Protein AF-A0A1Y3BWF4-F1 (afdb_monomer)

Sequence (91 aa):
MESLRAFIAVKARRVGGSTHQVSIEIGSTQGKALAIRWLLAAFPEKRPGRNMAFKLSFRISGCCQRMAMPYAKREETHRMAEANRAFAHFR

Solvent-accessible surface area (backbone atoms only — not comparable to full-atom values): 5347 Å² total; per-residue (Å²): 114,75,94,55,49,42,56,58,44,73,42,82,44,77,56,99,93,44,77,43,61,29,37,42,78,43,55,75,69,56,10,48,52,50,34,52,48,38,55,56,66,69,52,66,91,81,62,84,92,68,63,67,69,62,60,47,53,56,45,56,54,32,49,75,70,61,76,25,69,50,47,53,52,52,51,50,45,48,54,53,29,62,73,22,49,84,41,42,83,74,108

Organism: Helianthus annuus (NCBI:txid4232)

Structure (mmCIF, N/CA/C/O backbone):
data_AF-A0A1Y3BWF4-F1
#
_entry.id   AF-A0A1Y3BWF4-F1
#
loop_
_atom_site.group_PDB
_atom_site.id
_atom_site.type_symbol
_atom_site.label_atom_id
_atom_site.label_alt_id
_atom_site.label_comp_id
_ato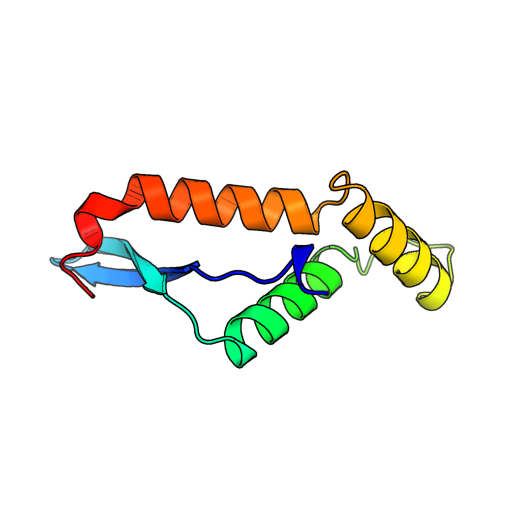m_site.label_asym_id
_atom_site.label_entity_id
_atom_site.label_seq_id
_atom_site.pdbx_PDB_ins_code
_atom_site.Cartn_x
_atom_site.Cartn_y
_atom_site.Cartn_z
_atom_site.occupancy
_atom_site.B_iso_or_equiv
_atom_site.auth_seq_id
_atom_site.auth_comp_id
_atom_site.auth_asym_id
_atom_site.auth_atom_id
_atom_site.pdbx_PDB_model_num
ATOM 1 N N . MET A 1 1 ? 11.577 9.302 -6.349 1.00 57.09 1 MET A N 1
ATOM 2 C CA . MET A 1 1 ? 10.712 8.293 -5.685 1.00 57.09 1 MET A CA 1
ATOM 3 C C . MET A 1 1 ? 9.639 8.907 -4.781 1.00 57.09 1 MET A C 1
ATOM 5 O O . MET A 1 1 ? 8.682 8.202 -4.486 1.00 57.09 1 MET A O 1
ATOM 9 N N . GLU A 1 2 ? 9.718 10.194 -4.400 1.00 59.94 2 GLU A N 1
ATOM 10 C CA . GLU A 1 2 ? 8.655 10.878 -3.632 1.00 59.94 2 GLU A CA 1
ATOM 11 C C . GLU A 1 2 ? 7.243 10.668 -4.194 1.00 59.94 2 GLU A C 1
ATOM 13 O O . GLU A 1 2 ? 6.314 10.390 -3.443 1.00 59.94 2 GLU A O 1
ATOM 18 N N . SER A 1 3 ? 7.084 10.752 -5.519 1.00 63.88 3 SER A N 1
ATOM 19 C CA . SER A 1 3 ? 5.772 10.705 -6.179 1.00 63.88 3 SER A CA 1
ATOM 20 C C . SER A 1 3 ? 5.045 9.354 -6.046 1.00 63.88 3 SER A C 1
ATOM 22 O O . SER A 1 3 ? 3.841 9.279 -6.265 1.00 63.88 3 SER A O 1
ATOM 24 N N . LEU A 1 4 ? 5.727 8.278 -5.642 1.00 66.69 4 LEU A N 1
ATOM 25 C CA . LEU A 1 4 ? 5.112 6.961 -5.403 1.00 66.69 4 LEU A CA 1
ATOM 26 C C . LEU A 1 4 ? 4.966 6.623 -3.919 1.00 66.69 4 LEU A C 1
ATOM 28 O O . LEU A 1 4 ? 4.422 5.573 -3.584 1.00 66.69 4 LEU A O 1
ATOM 32 N N . ARG A 1 5 ? 5.452 7.489 -3.026 1.00 73.75 5 ARG A N 1
ATOM 33 C CA . ARG A 1 5 ? 5.390 7.247 -1.590 1.00 73.75 5 ARG A CA 1
ATOM 34 C C . ARG A 1 5 ? 3.929 7.197 -1.144 1.00 73.75 5 ARG A C 1
ATOM 36 O O . ARG A 1 5 ? 3.185 8.163 -1.302 1.00 73.75 5 ARG A O 1
ATOM 43 N N . ALA A 1 6 ? 3.545 6.066 -0.566 1.00 75.75 6 ALA A N 1
ATOM 44 C CA . ALA A 1 6 ? 2.275 5.924 0.122 1.00 75.75 6 ALA A CA 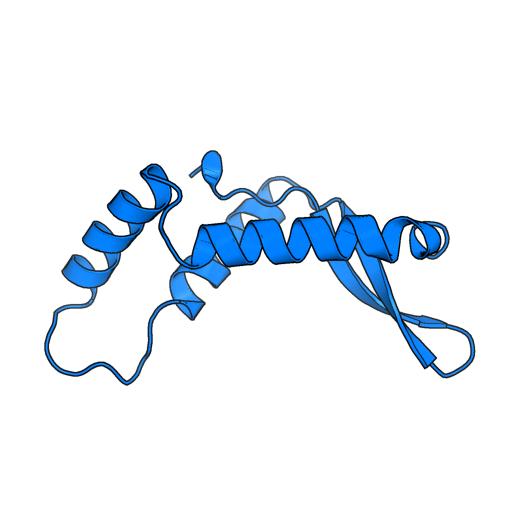1
ATOM 45 C C . ALA A 1 6 ? 2.405 6.474 1.549 1.00 75.75 6 ALA A C 1
ATOM 47 O O . ALA A 1 6 ? 3.392 6.200 2.235 1.00 75.75 6 ALA A O 1
ATOM 48 N N . PHE A 1 7 ? 1.419 7.259 1.973 1.00 81.19 7 PHE A N 1
ATOM 49 C CA . PHE A 1 7 ? 1.309 7.782 3.342 1.00 81.19 7 PHE A CA 1
ATOM 50 C C . PHE A 1 7 ? 0.251 7.036 4.155 1.00 81.19 7 PHE A C 1
ATOM 52 O O . PHE A 1 7 ? 0.292 7.045 5.380 1.00 81.19 7 PHE A O 1
ATOM 59 N N . ILE A 1 8 ? -0.660 6.347 3.468 1.00 82.69 8 ILE A N 1
ATOM 60 C CA . ILE A 1 8 ? -1.739 5.571 4.061 1.00 82.69 8 ILE A CA 1
ATOM 61 C C . ILE A 1 8 ? -1.704 4.181 3.433 1.00 82.69 8 ILE A C 1
ATOM 63 O O . ILE A 1 8 ? -1.509 4.040 2.223 1.00 82.69 8 ILE A O 1
ATOM 67 N N . ALA A 1 9 ? -1.859 3.160 4.265 1.00 82.94 9 ALA A N 1
ATOM 68 C CA . ALA A 1 9 ? -2.037 1.781 3.852 1.00 82.94 9 ALA A CA 1
ATOM 69 C C . ALA A 1 9 ? -3.300 1.216 4.495 1.00 82.94 9 ALA A C 1
ATOM 71 O O . ALA A 1 9 ? -3.807 1.732 5.488 1.00 82.94 9 ALA A O 1
ATOM 72 N N . VAL A 1 10 ? -3.796 0.128 3.925 1.00 83.94 10 VAL A N 1
ATOM 73 C CA . VAL A 1 10 ? -4.964 -0.575 4.439 1.00 83.94 10 VAL A CA 1
ATOM 74 C C . VAL A 1 10 ? -4.505 -1.897 5.041 1.00 83.94 10 VAL A C 1
ATOM 76 O O . VAL A 1 10 ? -3.799 -2.665 4.386 1.00 83.94 10 VAL A O 1
ATOM 79 N N . LYS A 1 11 ? -4.890 -2.163 6.291 1.00 84.44 11 LYS A N 1
ATOM 80 C CA . LYS A 1 11 ? -4.594 -3.412 6.997 1.00 84.44 11 LYS A CA 1
ATOM 81 C C . LYS A 1 11 ? -5.897 -4.128 7.330 1.00 84.44 11 LYS A C 1
ATOM 83 O O . LYS A 1 11 ? -6.846 -3.513 7.804 1.00 84.44 11 LYS A O 1
ATOM 88 N N . ALA A 1 12 ? -5.939 -5.434 7.096 1.00 85.38 12 ALA A N 1
ATOM 89 C CA . ALA A 1 12 ? -7.067 -6.256 7.511 1.00 85.38 12 ALA A CA 1
ATOM 90 C C . ALA A 1 12 ? -7.081 -6.394 9.043 1.00 85.38 12 ALA A C 1
ATOM 92 O O . ALA A 1 12 ? -6.072 -6.776 9.643 1.00 85.38 12 ALA A O 1
ATOM 93 N N . ARG A 1 13 ? -8.218 -6.096 9.673 1.00 85.19 13 ARG A N 1
ATOM 94 C CA . ARG A 1 13 ? -8.463 -6.268 11.108 1.00 85.19 13 ARG A CA 1
ATOM 95 C C . ARG A 1 13 ? -9.796 -6.976 11.310 1.00 85.19 13 ARG A C 1
ATOM 97 O O . ARG A 1 13 ? -10.772 -6.684 10.628 1.00 85.19 13 ARG A O 1
ATOM 104 N N . ARG A 1 14 ? -9.837 -7.917 12.251 1.00 85.25 14 ARG A N 1
ATOM 105 C CA . ARG A 1 14 ? -11.058 -8.653 12.587 1.00 85.25 14 ARG A CA 1
ATOM 106 C C . ARG A 1 14 ? -11.807 -7.930 13.704 1.00 85.25 14 ARG A C 1
ATOM 108 O O . ARG A 1 14 ? -11.219 -7.676 14.751 1.00 85.25 14 ARG A O 1
ATOM 115 N N . VAL A 1 15 ? -13.079 -7.607 13.483 1.00 80.44 15 VAL A N 1
ATOM 116 C CA . VAL A 1 15 ? -13.964 -6.954 14.461 1.00 80.44 15 VAL A CA 1
ATOM 117 C C . VAL A 1 15 ? -15.315 -7.667 14.428 1.00 80.44 15 VAL A C 1
ATOM 119 O O . VAL A 1 15 ? -15.871 -7.891 13.357 1.00 80.44 15 VAL A O 1
ATOM 122 N N . GLY A 1 16 ? -15.821 -8.089 15.592 1.00 76.69 16 GLY A N 1
ATOM 123 C CA . GLY A 1 16 ? -17.161 -8.687 15.702 1.00 76.69 16 GLY A CA 1
ATOM 124 C C . GLY A 1 16 ? -17.399 -9.918 14.813 1.00 76.69 16 GLY A C 1
ATOM 125 O O . GLY A 1 16 ? -18.502 -10.113 14.322 1.00 76.69 16 GLY A O 1
ATOM 126 N N . GLY A 1 17 ? -16.364 -10.723 14.544 1.00 86.62 17 GLY A N 1
ATOM 127 C CA . GLY A 1 17 ? -16.468 -11.942 13.730 1.00 86.62 17 GLY A CA 1
ATOM 128 C C . GLY A 1 17 ? -16.166 -11.768 12.236 1.00 86.62 17 GLY A C 1
ATOM 129 O O . GLY A 1 17 ? -15.790 -12.758 11.605 1.00 86.62 17 GLY A O 1
ATOM 130 N N . SER A 1 18 ? -16.193 -10.542 11.703 1.00 83.50 18 SER A N 1
ATOM 131 C CA . SER A 1 18 ? -15.899 -10.229 10.294 1.00 83.50 18 SER A CA 1
ATOM 132 C C . SER A 1 18 ? -14.570 -9.472 10.121 1.00 83.50 18 SER A C 1
ATOM 134 O O . SER A 1 18 ? -14.036 -8.892 11.069 1.00 83.50 18 SER A O 1
ATOM 136 N N . THR A 1 19 ? -13.971 -9.545 8.926 1.00 87.12 19 THR A N 1
ATOM 137 C CA . THR A 1 19 ? -12.670 -8.922 8.623 1.00 87.12 19 THR A CA 1
ATOM 138 C C . THR A 1 19 ? -12.884 -7.627 7.851 1.00 87.12 19 THR A C 1
ATOM 140 O O . THR A 1 19 ? -13.282 -7.659 6.689 1.00 87.12 19 THR A O 1
ATOM 143 N N . HIS A 1 20 ? -12.575 -6.496 8.480 1.00 84.12 20 HIS A N 1
ATOM 144 C CA . HIS A 1 20 ? -12.654 -5.173 7.874 1.00 84.12 20 HIS A CA 1
ATOM 145 C C . HIS A 1 20 ? -11.276 -4.654 7.482 1.00 84.12 20 HIS A C 1
ATOM 147 O O . HIS A 1 20 ? -10.245 -5.010 8.056 1.00 84.12 20 HIS A O 1
ATOM 153 N N . GLN A 1 21 ? -11.264 -3.783 6.486 1.00 83.62 21 GLN A N 1
ATOM 154 C CA . GLN A 1 21 ? -10.080 -3.071 6.053 1.00 83.62 21 GLN A CA 1
ATOM 155 C C . GLN A 1 21 ? -9.974 -1.754 6.822 1.00 83.62 21 GLN A C 1
ATOM 157 O O . GLN A 1 21 ? -10.804 -0.869 6.659 1.00 83.62 21 GLN A O 1
ATOM 162 N N . VAL A 1 22 ? -8.959 -1.629 7.674 1.00 84.62 22 VAL A N 1
ATOM 163 C CA . VAL A 1 22 ? -8.722 -0.434 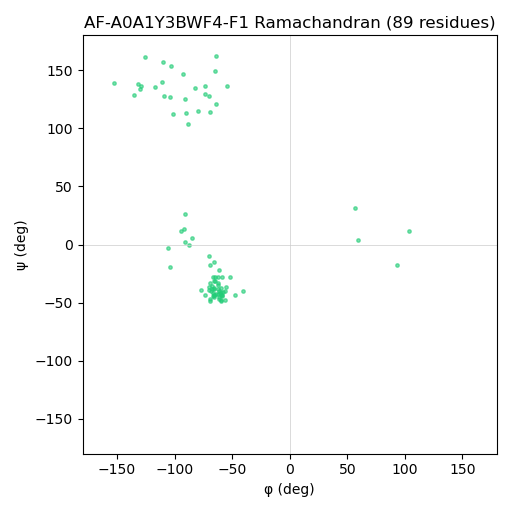8.490 1.00 84.62 22 VAL A CA 1
ATOM 164 C C . VAL A 1 22 ? -7.566 0.357 7.889 1.00 84.62 22 VAL A C 1
ATOM 166 O O . VAL A 1 22 ? -6.486 -0.187 7.637 1.00 84.62 22 VAL A O 1
ATOM 169 N N . SER A 1 23 ? -7.794 1.644 7.638 1.00 86.19 23 SER A N 1
ATOM 170 C CA . SER A 1 23 ? -6.776 2.575 7.153 1.00 86.19 23 SER A CA 1
ATOM 171 C C . SER A 1 23 ? -5.788 2.929 8.266 1.00 86.19 23 SER A C 1
ATOM 173 O O . SER A 1 23 ? -6.193 3.338 9.353 1.00 86.19 23 SER A O 1
ATOM 175 N N . ILE A 1 24 ? -4.493 2.812 7.987 1.00 84.69 24 ILE A N 1
ATOM 176 C CA . ILE A 1 24 ? -3.404 3.117 8.916 1.00 84.69 24 ILE A CA 1
ATOM 177 C C . ILE A 1 24 ? -2.402 4.026 8.204 1.00 84.69 24 ILE A C 1
ATOM 179 O O . ILE A 1 24 ? -2.002 3.756 7.070 1.00 84.69 24 ILE A O 1
ATOM 183 N N . GLU A 1 25 ? -1.964 5.092 8.869 1.00 84.12 25 GLU A N 1
ATOM 184 C CA . GLU A 1 25 ? -0.870 5.919 8.357 1.00 84.12 25 GLU A CA 1
ATOM 185 C C . GLU A 1 25 ? 0.455 5.182 8.518 1.00 84.12 25 GLU A C 1
ATOM 187 O O . GLU A 1 25 ? 0.744 4.589 9.561 1.00 84.12 25 GLU A O 1
ATOM 192 N N . ILE A 1 26 ? 1.265 5.238 7.472 1.00 85.19 26 ILE A N 1
ATOM 193 C CA . ILE A 1 26 ? 2.541 4.539 7.383 1.00 85.19 26 ILE A CA 1
ATOM 194 C C . ILE A 1 26 ? 3.698 5.531 7.415 1.00 85.19 26 ILE A C 1
ATOM 196 O O . ILE A 1 26 ? 3.675 6.589 6.782 1.00 85.19 26 ILE A O 1
ATOM 200 N N . GLY A 1 27 ? 4.751 5.150 8.139 1.00 85.69 27 GLY A N 1
ATOM 201 C CA . GLY A 1 27 ? 5.984 5.926 8.217 1.00 85.69 27 GLY A CA 1
ATOM 202 C C . GLY A 1 27 ? 6.703 6.026 6.866 1.00 85.69 27 GLY A C 1
ATOM 203 O O . GLY A 1 27 ? 6.493 5.223 5.953 1.00 85.69 27 GLY A O 1
ATOM 204 N N . SER A 1 28 ? 7.615 6.994 6.744 1.00 83.81 28 SER A N 1
ATOM 205 C CA . SER A 1 28 ? 8.348 7.280 5.499 1.00 83.81 28 SER A CA 1
ATOM 206 C C . SER A 1 28 ? 9.103 6.065 4.939 1.00 83.81 28 SER A C 1
ATOM 208 O O . SER A 1 28 ? 9.081 5.831 3.729 1.00 83.81 28 SER A O 1
ATOM 210 N N . THR A 1 29 ? 9.721 5.261 5.805 1.00 86.06 29 THR A N 1
ATOM 211 C CA . THR A 1 29 ? 10.448 4.037 5.438 1.00 86.06 29 THR A CA 1
ATOM 212 C C . THR A 1 29 ? 9.511 2.963 4.887 1.00 86.06 29 THR A C 1
ATOM 214 O O . THR A 1 29 ? 9.791 2.366 3.847 1.00 86.06 29 THR A O 1
ATOM 217 N N . GLN A 1 30 ? 8.361 2.758 5.534 1.00 85.62 30 GLN A N 1
ATOM 218 C CA . GLN A 1 30 ? 7.361 1.779 5.103 1.00 85.62 30 GLN A CA 1
ATOM 219 C C . GLN A 1 30 ? 6.701 2.196 3.784 1.00 85.62 30 GLN A C 1
ATOM 221 O O . GLN A 1 30 ? 6.543 1.362 2.894 1.00 85.62 30 GLN A O 1
ATOM 226 N N . GLY A 1 31 ? 6.409 3.488 3.605 1.00 83.69 31 GLY A N 1
ATOM 227 C CA . GLY A 1 31 ? 5.886 4.026 2.347 1.00 83.69 31 GLY A CA 1
ATOM 228 C C . GLY A 1 31 ? 6.843 3.858 1.167 1.00 83.69 31 GLY A C 1
ATOM 229 O O . GLY A 1 31 ? 6.403 3.522 0.067 1.00 83.69 31 GLY A O 1
ATOM 230 N N . LYS A 1 32 ? 8.157 4.017 1.387 1.00 84.19 32 LYS A N 1
ATOM 231 C CA . LYS A 1 32 ? 9.185 3.722 0.370 1.00 84.19 32 LYS A CA 1
ATOM 232 C C . LYS A 1 32 ? 9.239 2.228 0.042 1.00 84.19 32 LYS A C 1
ATOM 234 O O . LYS A 1 32 ? 9.258 1.865 -1.131 1.00 84.19 32 LYS A O 1
ATOM 239 N N . ALA A 1 33 ? 9.218 1.363 1.057 1.00 85.62 33 ALA A N 1
ATOM 240 C CA . ALA A 1 33 ? 9.221 -0.084 0.854 1.00 85.62 33 ALA A CA 1
ATOM 241 C C . ALA A 1 33 ? 7.978 -0.560 0.081 1.00 85.62 33 ALA A C 1
ATOM 243 O O . ALA A 1 33 ? 8.088 -1.406 -0.804 1.00 85.62 33 ALA A O 1
ATOM 244 N N . LEU A 1 34 ? 6.806 0.010 0.369 1.00 84.56 34 LEU A N 1
ATOM 245 C CA . LEU A 1 34 ? 5.560 -0.302 -0.330 1.00 84.56 34 LEU A CA 1
ATOM 246 C C . LEU A 1 34 ? 5.601 0.150 -1.797 1.00 84.56 34 LEU A C 1
ATOM 248 O O . LEU A 1 34 ? 5.228 -0.617 -2.682 1.00 84.56 34 LEU A O 1
ATOM 252 N N . ALA A 1 35 ? 6.145 1.341 -2.065 1.00 82.75 35 ALA A N 1
ATOM 253 C CA . ALA A 1 35 ? 6.344 1.840 -3.424 1.00 82.75 35 ALA A CA 1
ATOM 254 C C . ALA A 1 35 ? 7.253 0.916 -4.256 1.00 82.75 35 ALA A C 1
ATOM 256 O O . ALA A 1 35 ? 6.934 0.598 -5.402 1.00 82.75 35 ALA A O 1
ATOM 257 N N . ILE A 1 36 ? 8.354 0.433 -3.666 1.00 83.56 36 ILE A N 1
ATOM 258 C CA . ILE A 1 36 ? 9.258 -0.532 -4.312 1.00 83.56 36 ILE A CA 1
ATOM 259 C C . ILE A 1 36 ? 8.532 -1.860 -4.566 1.00 83.56 36 ILE A C 1
ATOM 261 O O . ILE A 1 36 ? 8.636 -2.414 -5.658 1.00 83.56 36 ILE A O 1
ATOM 265 N N . ARG A 1 37 ? 7.745 -2.353 -3.602 1.00 84.12 37 ARG A N 1
ATOM 266 C CA . ARG A 1 37 ? 6.948 -3.580 -3.775 1.00 84.12 37 ARG A CA 1
ATOM 267 C C . ARG A 1 37 ? 5.933 -3.454 -4.906 1.00 84.12 37 ARG A C 1
ATOM 269 O O . ARG A 1 37 ? 5.805 -4.388 -5.686 1.00 84.12 37 ARG A O 1
ATOM 276 N N . TRP A 1 38 ? 5.241 -2.324 -5.040 1.00 83.19 38 TRP A N 1
ATOM 277 C CA . TRP A 1 38 ? 4.319 -2.098 -6.160 1.00 83.19 38 TRP A CA 1
ATOM 278 C C . TRP A 1 38 ? 5.036 -2.019 -7.499 1.00 83.19 38 TRP A C 1
ATOM 280 O O . TRP A 1 38 ? 4.537 -2.545 -8.494 1.00 83.19 38 TRP A O 1
ATOM 290 N N . LEU A 1 39 ? 6.217 -1.399 -7.520 1.00 78.12 39 LEU A N 1
ATOM 291 C CA . LEU A 1 39 ? 7.047 -1.358 -8.713 1.00 78.12 39 LEU A CA 1
ATOM 292 C C . LEU A 1 39 ? 7.411 -2.778 -9.155 1.00 78.12 39 LEU A C 1
ATOM 294 O O . LEU A 1 39 ? 7.212 -3.093 -10.324 1.00 78.12 39 LEU A O 1
ATOM 298 N N . LEU A 1 40 ? 7.858 -3.624 -8.218 1.00 77.44 40 LEU A N 1
ATOM 299 C CA . LEU A 1 40 ? 8.213 -5.030 -8.441 1.00 77.44 40 LEU A CA 1
ATOM 300 C C . LEU A 1 40 ? 7.004 -5.903 -8.820 1.00 77.44 40 LEU A C 1
ATOM 302 O O . LEU A 1 40 ? 7.081 -6.669 -9.773 1.00 77.44 40 LEU A O 1
ATOM 306 N N . ALA A 1 41 ? 5.863 -5.751 -8.146 1.00 76.19 41 ALA A N 1
ATOM 307 C CA . ALA A 1 41 ? 4.647 -6.519 -8.428 1.00 76.19 41 ALA A CA 1
ATOM 308 C C . ALA A 1 41 ? 4.037 -6.191 -9.801 1.00 76.19 41 ALA A C 1
ATOM 310 O O . ALA A 1 41 ? 3.402 -7.033 -10.428 1.00 76.19 41 ALA A O 1
ATOM 311 N N . ALA A 1 42 ? 4.246 -4.971 -10.301 1.00 68.88 42 ALA A N 1
ATOM 312 C 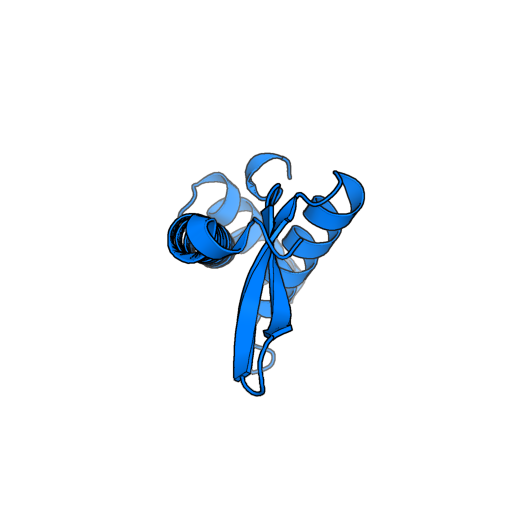CA . ALA A 1 42 ? 3.822 -4.595 -11.642 1.00 68.88 42 ALA A CA 1
ATOM 313 C C . ALA A 1 42 ? 4.645 -5.289 -12.746 1.00 68.88 42 ALA A C 1
ATOM 315 O O . ALA A 1 42 ? 4.302 -5.162 -13.927 1.00 68.88 42 ALA A O 1
ATOM 316 N N . PHE A 1 43 ? 5.751 -5.975 -12.425 1.00 68.56 43 PHE A N 1
ATOM 317 C CA . PHE A 1 43 ? 6.475 -6.797 -13.393 1.00 68.56 43 PHE A CA 1
ATOM 318 C C . PHE A 1 43 ? 5.772 -8.145 -13.558 1.00 68.56 43 PHE A C 1
ATOM 320 O O . PHE A 1 43 ? 5.760 -8.948 -12.632 1.00 68.56 43 PHE A O 1
ATOM 327 N N . PRO A 1 44 ? 5.221 -8.448 -14.743 1.00 60.03 44 PRO A N 1
ATOM 328 C CA . PRO A 1 44 ? 4.830 -9.811 -15.038 1.00 60.03 44 PRO A CA 1
ATOM 329 C C . PRO A 1 44 ? 6.100 -10.651 -15.189 1.00 60.03 44 PRO A C 1
ATOM 331 O O . PRO A 1 44 ? 6.852 -10.477 -16.152 1.00 60.03 44 PRO A O 1
ATOM 334 N N . GLU A 1 45 ? 6.297 -11.589 -14.267 1.00 59.81 45 GLU A N 1
ATOM 335 C CA . GLU A 1 45 ? 7.335 -12.630 -14.333 1.00 59.81 45 GLU A CA 1
ATOM 336 C C . GLU A 1 45 ? 7.291 -13.380 -15.679 1.00 59.81 45 GLU A C 1
ATOM 338 O O . GLU A 1 45 ? 8.305 -13.800 -16.223 1.00 59.81 45 GLU A O 1
ATOM 343 N N . LYS A 1 46 ? 6.097 -13.435 -16.285 1.00 55.38 46 LYS A N 1
ATOM 344 C CA . LYS A 1 46 ? 5.775 -14.193 -17.496 1.00 55.38 46 LYS A CA 1
ATOM 345 C C . LYS A 1 46 ? 5.874 -13.426 -18.821 1.00 55.38 46 LYS A C 1
ATOM 347 O O . LYS A 1 46 ? 5.370 -13.931 -19.816 1.00 55.38 46 LYS A O 1
ATOM 352 N N . ARG A 1 47 ? 6.452 -12.214 -18.898 1.00 58.19 47 ARG A N 1
ATOM 353 C CA . ARG A 1 47 ? 6.626 -11.541 -20.212 1.00 58.19 47 ARG A CA 1
ATOM 354 C C . ARG A 1 47 ? 7.953 -11.926 -20.884 1.00 58.19 47 ARG A C 1
ATOM 356 O O . ARG A 1 47 ? 8.982 -11.3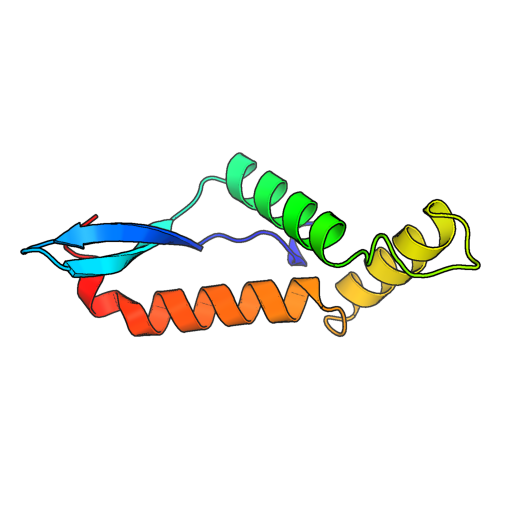49 -20.494 1.00 58.19 47 ARG A O 1
ATOM 363 N N . PRO A 1 48 ? 7.947 -12.802 -21.911 1.00 56.41 48 PRO A N 1
ATOM 364 C CA . PRO A 1 48 ? 9.153 -13.128 -22.666 1.00 56.41 48 PRO A CA 1
ATOM 365 C C . PRO A 1 48 ? 9.674 -11.898 -23.431 1.00 56.41 48 PRO A C 1
ATOM 367 O O . PRO A 1 48 ? 8.902 -11.021 -23.820 1.00 56.41 48 PRO A O 1
ATOM 370 N N . GLY A 1 49 ? 10.995 -11.813 -23.629 1.00 62.03 49 GLY A N 1
ATOM 371 C CA . GLY A 1 49 ? 11.571 -11.003 -24.714 1.00 62.03 49 GLY A CA 1
ATOM 372 C C . GLY A 1 49 ? 12.202 -9.639 -24.392 1.00 62.03 49 GLY A C 1
ATOM 373 O O . GLY A 1 49 ? 12.490 -8.905 -25.328 1.00 62.03 49 GLY A O 1
ATOM 374 N N . ARG A 1 50 ? 12.459 -9.250 -23.130 1.00 65.12 50 ARG A N 1
ATOM 375 C CA . ARG A 1 50 ? 13.263 -8.032 -22.838 1.00 65.12 50 ARG A CA 1
ATOM 376 C C . ARG A 1 50 ? 13.993 -8.101 -21.498 1.00 65.12 50 ARG A C 1
ATOM 378 O O . ARG A 1 50 ? 13.393 -8.524 -20.506 1.00 65.12 50 ARG A O 1
ATOM 385 N N . ASN A 1 51 ? 15.247 -7.632 -21.488 1.00 76.12 51 ASN A N 1
ATOM 386 C CA . ASN A 1 51 ? 16.106 -7.526 -20.304 1.00 76.12 51 ASN A CA 1
ATOM 387 C C . ASN A 1 51 ? 15.400 -6.714 -19.196 1.00 76.12 51 ASN A C 1
ATOM 389 O O . ASN A 1 51 ? 14.773 -5.684 -19.468 1.00 76.12 51 ASN A O 1
ATOM 393 N N . MET A 1 52 ? 15.480 -7.193 -17.952 1.00 73.06 52 MET A N 1
ATOM 394 C CA . MET A 1 52 ? 14.816 -6.613 -16.780 1.00 73.06 52 MET A CA 1
ATOM 395 C C . MET A 1 52 ? 15.172 -5.131 -16.589 1.00 73.06 52 MET A C 1
ATOM 397 O O . MET A 1 52 ? 14.295 -4.322 -16.283 1.00 73.06 52 MET A O 1
ATOM 401 N N . ALA A 1 53 ? 16.424 -4.756 -16.876 1.00 77.38 53 ALA A N 1
ATOM 402 C CA . ALA A 1 53 ? 16.901 -3.376 -16.784 1.00 77.38 53 ALA A CA 1
ATOM 403 C C . ALA A 1 53 ? 16.110 -2.404 -17.684 1.00 77.38 53 ALA A C 1
ATOM 405 O O . ALA A 1 53 ? 15.696 -1.337 -17.234 1.00 77.38 53 ALA A O 1
ATOM 406 N N . PHE A 1 54 ? 15.812 -2.799 -18.927 1.00 77.50 54 PHE A N 1
ATOM 407 C CA . PHE A 1 54 ? 15.033 -1.981 -19.867 1.00 77.50 54 PHE A CA 1
ATOM 408 C C . PHE A 1 54 ? 13.561 -1.857 -19.464 1.00 77.50 54 PHE A C 1
ATOM 410 O O . PHE A 1 54 ? 12.939 -0.810 -19.638 1.00 77.50 54 PHE A O 1
ATOM 417 N N . LYS A 1 55 ? 12.981 -2.925 -18.907 1.00 74.75 55 LYS A N 1
ATOM 418 C CA . LYS A 1 55 ? 11.604 -2.891 -18.394 1.00 74.75 55 LYS A CA 1
ATOM 419 C C . LYS A 1 55 ? 11.496 -1.949 -17.190 1.00 74.75 55 LYS A C 1
ATOM 421 O O . LYS A 1 55 ? 10.494 -1.245 -17.057 1.00 74.75 55 LYS A O 1
ATOM 426 N N . LEU A 1 56 ? 12.523 -1.926 -16.337 1.00 76.00 56 LEU A N 1
ATOM 427 C CA . LEU A 1 56 ? 12.595 -1.054 -15.169 1.00 76.00 56 LEU A CA 1
ATOM 428 C C . LEU A 1 56 ? 12.758 0.417 -15.561 1.00 76.00 56 LEU A C 1
ATOM 430 O O . LEU A 1 56 ? 11.998 1.246 -15.066 1.00 76.00 56 LEU A O 1
ATOM 434 N N . SER A 1 57 ? 13.672 0.743 -16.479 1.00 77.81 57 SER A N 1
ATOM 435 C CA . SER A 1 57 ? 13.895 2.130 -16.913 1.00 77.81 57 SER A CA 1
ATOM 436 C C . SER A 1 57 ? 12.645 2.745 -17.548 1.00 77.81 57 SER A C 1
ATOM 438 O O . SER A 1 57 ? 12.227 3.838 -17.160 1.00 77.81 57 SER A O 1
ATOM 440 N N . PHE A 1 58 ? 11.975 2.003 -18.437 1.00 75.38 58 PHE A N 1
ATOM 441 C CA . PHE A 1 58 ? 10.724 2.443 -19.058 1.00 75.38 58 PHE A CA 1
ATOM 442 C C . PHE A 1 58 ? 9.634 2.713 -18.013 1.00 75.38 58 PHE A C 1
ATOM 444 O O . PHE A 1 58 ? 8.865 3.666 -18.121 1.00 75.38 58 PHE A O 1
ATOM 451 N N . ARG A 1 59 ? 9.581 1.899 -16.956 1.00 71.94 59 ARG A N 1
ATOM 452 C CA . ARG A 1 59 ? 8.573 2.036 -15.905 1.00 71.94 59 ARG A CA 1
ATOM 453 C C . ARG A 1 59 ? 8.855 3.165 -14.936 1.00 71.94 59 ARG A C 1
ATOM 455 O O . ARG A 1 59 ? 7.917 3.847 -14.546 1.00 71.94 59 ARG A O 1
ATOM 462 N N . ILE A 1 60 ? 10.114 3.370 -14.561 1.00 75.69 60 ILE A N 1
ATOM 463 C CA . ILE A 1 60 ? 10.511 4.525 -13.752 1.00 75.69 60 ILE A CA 1
ATOM 464 C C . ILE A 1 60 ? 10.129 5.808 -14.498 1.00 75.69 60 ILE A C 1
ATOM 466 O O . ILE A 1 60 ? 9.490 6.678 -13.909 1.00 75.69 60 ILE A O 1
ATOM 470 N N . SER A 1 61 ? 10.407 5.869 -15.805 1.00 75.00 61 SER A N 1
ATOM 471 C CA . SER A 1 61 ? 10.003 6.991 -16.660 1.00 75.00 61 SER A CA 1
ATOM 472 C C . SER A 1 61 ? 8.474 7.163 -16.718 1.00 75.00 61 SER A C 1
ATOM 474 O O . SER A 1 61 ? 7.957 8.248 -16.453 1.00 75.00 61 SER A O 1
ATOM 476 N N . GLY A 1 62 ? 7.718 6.077 -16.928 1.00 68.19 62 GLY A N 1
ATOM 477 C CA . GLY A 1 62 ? 6.248 6.112 -16.916 1.00 68.19 62 GLY A CA 1
ATOM 478 C C . GLY A 1 62 ? 5.629 6.463 -15.552 1.00 68.19 62 GLY A C 1
ATOM 479 O O . GLY A 1 62 ? 4.574 7.091 -15.488 1.00 68.19 62 GLY A O 1
ATOM 480 N N . CYS A 1 63 ? 6.280 6.101 -14.442 1.00 65.12 63 CYS A N 1
ATOM 481 C CA . CYS A 1 63 ? 5.868 6.499 -13.094 1.00 65.12 63 CYS A CA 1
ATOM 482 C C . CYS A 1 63 ? 6.043 8.000 -12.859 1.00 65.12 63 CYS A C 1
ATOM 484 O O . CYS A 1 63 ? 5.206 8.597 -12.183 1.00 65.12 63 CYS A O 1
ATOM 486 N N . CYS A 1 64 ? 7.085 8.617 -13.424 1.00 65.88 64 CYS A N 1
ATOM 487 C CA . CYS A 1 64 ? 7.244 10.072 -13.388 1.00 65.88 64 CYS A CA 1
ATOM 488 C C . CYS A 1 64 ? 6.097 10.784 -14.119 1.00 65.88 64 CYS A C 1
ATOM 490 O O . CYS A 1 64 ? 5.651 11.834 -13.666 1.00 65.88 64 CYS A O 1
ATOM 492 N N . GLN A 1 65 ? 5.557 10.174 -15.178 1.00 69.69 65 GLN A N 1
ATOM 493 C CA . GLN A 1 65 ? 4.423 10.703 -15.945 1.00 69.69 65 GLN A CA 1
ATOM 494 C C . GLN A 1 65 ? 3.043 10.346 -15.358 1.00 69.69 65 GLN A C 1
ATOM 496 O O . GLN A 1 65 ? 2.029 10.639 -15.976 1.00 69.69 65 GLN A O 1
ATOM 501 N N . ARG A 1 66 ? 2.968 9.707 -14.177 1.00 63.72 66 ARG A N 1
ATOM 502 C CA . ARG A 1 66 ? 1.718 9.226 -13.533 1.00 63.72 66 ARG A CA 1
ATOM 503 C C . ARG A 1 66 ? 0.893 8.211 -14.349 1.00 63.72 66 ARG A C 1
ATOM 505 O O . ARG A 1 66 ? -0.152 7.777 -13.883 1.00 63.72 66 ARG A O 1
ATOM 512 N N . MET A 1 67 ? 1.368 7.767 -15.512 1.00 59.41 67 MET A N 1
ATOM 513 C CA . MET A 1 67 ? 0.654 6.835 -16.404 1.00 59.41 67 MET A CA 1
ATOM 514 C C . MET A 1 67 ? 0.915 5.353 -16.083 1.00 59.41 67 MET A C 1
ATOM 516 O O . MET A 1 67 ? 0.408 4.459 -16.756 1.00 59.41 67 MET A O 1
ATOM 520 N N . ALA A 1 68 ? 1.742 5.058 -15.079 1.00 66.44 68 ALA A N 1
ATOM 521 C CA . ALA A 1 68 ? 2.159 3.693 -14.779 1.00 66.44 68 ALA A CA 1
ATOM 522 C C . ALA A 1 68 ? 1.271 3.001 -13.729 1.00 66.44 68 ALA A C 1
ATOM 524 O O . ALA A 1 68 ? 0.850 3.607 -12.746 1.00 66.44 68 ALA A O 1
ATOM 525 N N . MET A 1 69 ? 1.111 1.679 -13.880 1.00 69.94 69 MET A N 1
ATOM 526 C CA . MET A 1 69 ? 0.418 0.769 -12.946 1.00 69.94 69 MET A CA 1
ATOM 527 C C . MET A 1 69 ? 0.666 1.022 -11.439 1.00 69.94 69 MET A C 1
ATOM 529 O O . MET A 1 69 ? -0.293 0.944 -10.672 1.00 69.94 69 MET A O 1
ATOM 533 N N . PRO A 1 70 ? 1.889 1.351 -10.964 1.00 70.81 70 PRO A N 1
ATOM 534 C CA . PRO A 1 70 ? 2.125 1.623 -9.543 1.00 70.81 70 PRO A CA 1
ATOM 535 C C . PRO A 1 70 ? 1.389 2.869 -9.030 1.00 70.81 70 PRO A C 1
ATOM 537 O O . PRO A 1 70 ? 1.047 2.937 -7.853 1.00 70.81 70 PRO A O 1
ATOM 540 N N . TYR A 1 71 ? 1.131 3.845 -9.907 1.00 74.81 71 TYR A N 1
ATOM 541 C CA . TYR A 1 71 ? 0.395 5.063 -9.572 1.00 74.81 71 TYR A CA 1
ATOM 542 C C . TYR A 1 71 ? -1.100 4.776 -9.408 1.00 74.81 71 TYR A C 1
ATOM 544 O O . TYR A 1 71 ? -1.698 5.183 -8.416 1.00 74.81 71 TYR A O 1
ATOM 552 N N . ALA A 1 72 ? -1.669 3.974 -10.314 1.00 81.12 72 ALA A N 1
ATOM 553 C CA . ALA A 1 72 ? -3.041 3.488 -10.192 1.00 81.12 72 ALA A CA 1
ATOM 554 C C . ALA A 1 72 ? -3.234 2.669 -8.904 1.00 81.12 72 ALA A C 1
ATOM 556 O O . ALA A 1 72 ? -4.212 2.867 -8.191 1.00 81.12 72 ALA A O 1
ATOM 557 N N . LYS A 1 73 ? -2.259 1.816 -8.546 1.00 81.38 73 LYS A N 1
ATOM 558 C CA . LYS A 1 73 ? -2.281 1.043 -7.291 1.00 81.38 73 LYS A CA 1
ATOM 559 C C . LYS A 1 73 ? -2.271 1.945 -6.056 1.00 81.38 73 LYS A C 1
ATOM 561 O O . LYS A 1 73 ? -3.024 1.713 -5.116 1.00 81.38 73 LYS A O 1
ATOM 566 N N . ARG A 1 74 ? -1.447 2.997 -6.068 1.00 82.62 74 ARG A N 1
ATOM 567 C CA 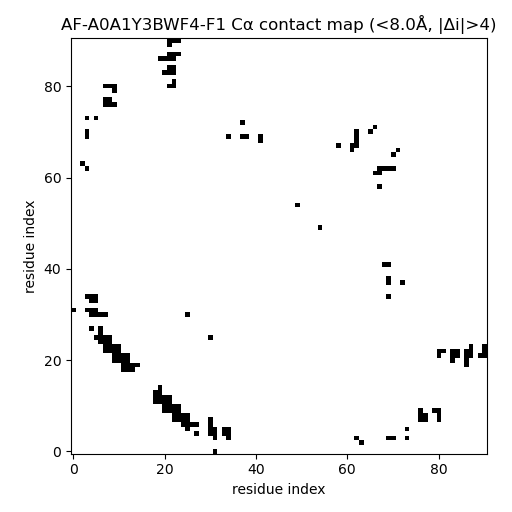. ARG A 1 74 ? -1.420 4.004 -5.000 1.00 82.62 74 ARG A CA 1
ATOM 568 C C . ARG A 1 74 ? -2.781 4.684 -4.855 1.00 82.62 74 ARG A C 1
ATOM 570 O O . ARG A 1 74 ? -3.286 4.809 -3.742 1.00 82.62 74 ARG A O 1
ATOM 577 N N . GLU A 1 75 ? -3.363 5.132 -5.958 1.00 83.56 75 GLU A N 1
ATOM 578 C CA . GLU A 1 75 ? -4.639 5.846 -5.944 1.00 83.56 75 GLU A CA 1
ATOM 579 C C . GLU A 1 75 ? -5.805 4.942 -5.522 1.00 83.56 75 GLU A C 1
ATOM 581 O O . GLU A 1 75 ? -6.653 5.361 -4.739 1.00 83.56 75 GLU A O 1
ATOM 586 N N . GLU A 1 76 ? -5.800 3.677 -5.949 1.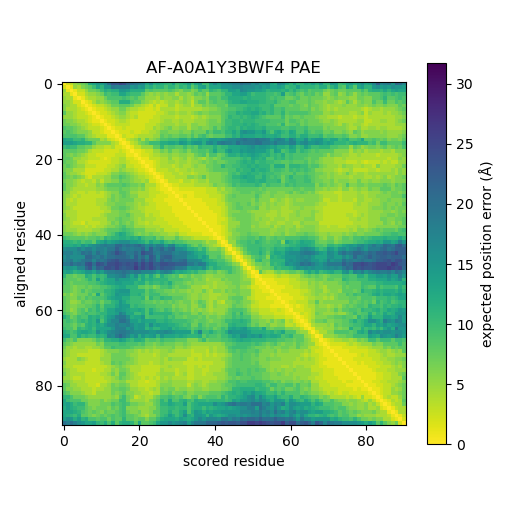00 85.12 76 GLU A N 1
ATOM 587 C CA . GLU A 1 76 ? -6.713 2.634 -5.471 1.00 85.12 76 GLU A CA 1
ATOM 588 C C . GLU A 1 76 ? -6.612 2.483 -3.945 1.00 85.12 7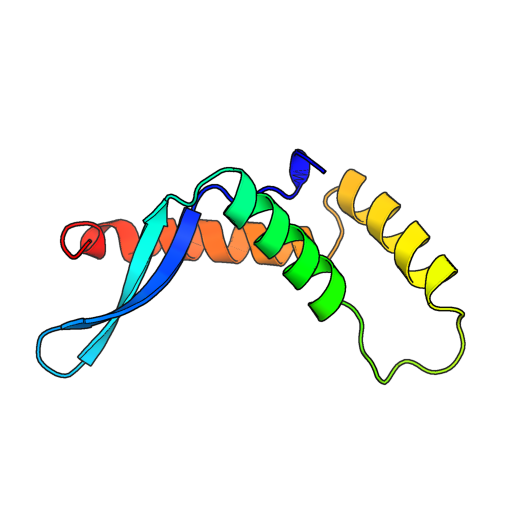6 GLU A C 1
ATOM 590 O O . GLU A 1 76 ? -7.625 2.531 -3.250 1.00 85.12 76 GLU A O 1
ATOM 595 N N . THR A 1 77 ? -5.394 2.389 -3.393 1.00 84.19 77 THR A N 1
ATOM 596 C CA . THR A 1 77 ? -5.215 2.302 -1.933 1.00 84.19 77 THR A CA 1
ATOM 597 C C . THR A 1 77 ? -5.648 3.563 -1.192 1.00 84.19 77 THR A C 1
ATOM 599 O O . THR A 1 77 ? -6.135 3.457 -0.070 1.00 84.19 77 THR A O 1
ATOM 602 N N . HIS A 1 78 ? -5.516 4.739 -1.809 1.00 84.44 78 HIS A N 1
ATOM 603 C CA . HIS A 1 78 ? -5.981 5.995 -1.226 1.00 84.44 78 HIS A CA 1
ATOM 604 C C . HIS A 1 78 ? -7.508 6.050 -1.180 1.00 84.44 78 HIS A C 1
ATOM 606 O O . HIS A 1 78 ? -8.076 6.269 -0.116 1.00 84.44 78 HIS A O 1
ATOM 612 N N . ARG A 1 79 ? -8.170 5.736 -2.300 1.00 85.31 79 ARG A N 1
ATOM 613 C CA . ARG A 1 79 ? -9.634 5.646 -2.376 1.00 85.31 79 ARG A CA 1
ATOM 614 C C . ARG A 1 79 ? -10.188 4.623 -1.389 1.00 85.31 79 ARG A C 1
ATOM 616 O O . ARG A 1 79 ? -11.181 4.878 -0.718 1.00 85.31 79 ARG A O 1
ATOM 623 N N . MET A 1 80 ? -9.523 3.477 -1.256 1.00 83.06 80 MET A N 1
ATOM 624 C CA . MET A 1 80 ? -9.926 2.432 -0.315 1.00 83.06 80 MET A CA 1
ATOM 625 C C . MET A 1 80 ? -9.722 2.853 1.144 1.00 83.06 80 MET A C 1
ATOM 627 O O . MET A 1 80 ? -10.514 2.482 2.008 1.00 83.06 80 MET A O 1
ATOM 631 N N . ALA A 1 81 ? -8.696 3.652 1.433 1.00 83.25 81 ALA A N 1
ATOM 632 C CA . ALA A 1 81 ? -8.519 4.236 2.755 1.00 83.25 81 ALA A CA 1
ATOM 633 C C . ALA A 1 81 ? -9.574 5.311 3.065 1.00 83.25 81 ALA A C 1
ATOM 635 O O . ALA A 1 81 ? -10.080 5.349 4.183 1.00 83.25 81 ALA A O 1
ATOM 636 N N . GLU A 1 82 ? -9.947 6.142 2.088 1.00 82.00 82 GLU A N 1
ATOM 637 C CA . GLU A 1 82 ? -11.005 7.151 2.234 1.00 82.00 82 GLU A CA 1
ATOM 638 C C . GLU A 1 82 ? -12.382 6.515 2.444 1.00 82.00 82 GLU A C 1
ATOM 640 O O . GLU A 1 82 ? -13.117 6.929 3.339 1.00 82.00 82 GLU A O 1
ATOM 645 N N . ALA A 1 83 ? -12.708 5.463 1.688 1.00 81.62 83 ALA A N 1
ATOM 646 C CA . ALA A 1 83 ? -13.957 4.718 1.846 1.00 81.62 83 ALA A CA 1
ATOM 647 C C . ALA A 1 83 ? -14.066 4.047 3.226 1.00 81.62 83 ALA A C 1
ATOM 649 O O . ALA A 1 83 ? -15.143 3.991 3.815 1.00 81.62 83 ALA A O 1
ATOM 650 N N . ASN A 1 84 ? -12.940 3.582 3.774 1.00 79.88 84 ASN A N 1
ATOM 651 C CA . ASN A 1 84 ? -12.881 2.931 5.083 1.00 79.88 84 ASN A CA 1
ATOM 652 C C . ASN A 1 84 ? -12.585 3.898 6.240 1.00 79.88 84 ASN A C 1
ATOM 654 O O . ASN A 1 84 ? -12.316 3.454 7.358 1.00 79.88 84 ASN A O 1
ATOM 658 N N . ARG A 1 85 ? -12.673 5.217 6.016 1.00 73.19 85 ARG A N 1
ATOM 659 C CA . ARG A 1 85 ? -12.411 6.236 7.045 1.00 73.19 85 ARG A CA 1
ATOM 660 C C . ARG A 1 85 ? -13.331 6.098 8.262 1.00 73.19 85 ARG A C 1
ATOM 662 O O . ARG A 1 85 ? -12.906 6.396 9.372 1.00 73.19 85 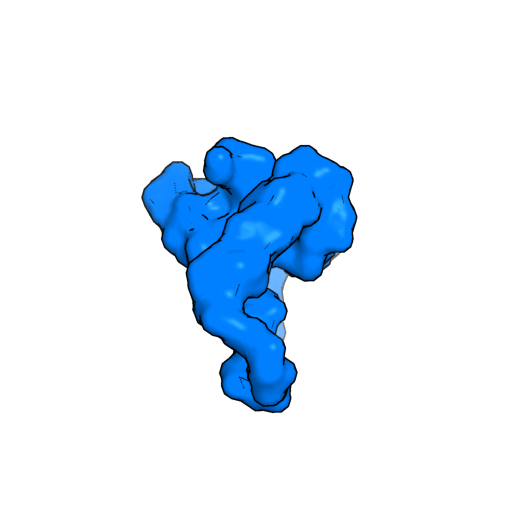ARG A O 1
ATOM 669 N N . ALA A 1 86 ? -14.541 5.564 8.080 1.00 73.06 86 ALA A N 1
ATOM 670 C CA . ALA A 1 86 ? -15.463 5.243 9.173 1.00 73.06 86 ALA A CA 1
ATOM 671 C C . ALA A 1 86 ? -14.901 4.185 10.148 1.00 73.06 86 ALA A C 1
ATOM 673 O O . ALA A 1 86 ? -15.211 4.207 11.336 1.00 73.06 86 ALA A O 1
ATOM 674 N N . PHE A 1 87 ? -14.023 3.296 9.673 1.00 69.50 87 PHE A N 1
ATOM 675 C CA . PHE A 1 87 ? -13.359 2.278 10.489 1.00 69.50 87 PHE A CA 1
ATOM 676 C C . PHE A 1 87 ? -12.022 2.752 11.075 1.00 69.50 87 PHE A C 1
ATOM 678 O O . PHE A 1 87 ? -11.363 1.982 11.773 1.00 69.50 87 PHE A O 1
ATOM 685 N N . ALA A 1 88 ? -11.618 4.009 10.849 1.00 69.56 88 ALA A N 1
ATOM 686 C CA . ALA A 1 88 ? -10.390 4.571 11.417 1.00 69.56 88 ALA A CA 1
ATOM 687 C C . ALA A 1 88 ? -10.403 4.593 12.956 1.00 69.56 88 ALA A C 1
ATOM 689 O O . ALA A 1 88 ? -9.347 4.585 13.580 1.00 69.56 88 ALA A O 1
ATOM 690 N N . HIS A 1 89 ? -11.587 4.559 13.572 1.00 73.50 89 HIS A N 1
ATOM 691 C CA . HIS A 1 89 ? -11.746 4.435 15.022 1.00 73.50 89 HIS A CA 1
ATOM 692 C C . HIS A 1 89 ? -11.330 3.058 15.569 1.00 73.50 89 HIS A C 1
ATOM 694 O O . HIS A 1 89 ? -11.049 2.940 16.756 1.00 73.50 89 HIS A O 1
ATOM 700 N N . PHE A 1 90 ? -11.224 2.030 14.720 1.00 66.56 90 PHE A N 1
ATOM 701 C CA . PHE A 1 90 ? -10.727 0.699 15.087 1.00 66.56 90 PHE A CA 1
ATOM 702 C C . PHE A 1 90 ? -9.204 0.561 14.897 1.00 66.56 90 PHE A C 1
ATOM 704 O O . PHE A 1 90 ? -8.729 -0.546 14.623 1.00 66.56 90 PHE A O 1
ATOM 711 N N . ARG A 1 91 ? -8.440 1.663 14.958 1.00 63.09 91 ARG A N 1
ATOM 712 C CA . ARG A 1 91 ? -6.977 1.661 14.763 1.00 63.09 91 ARG A CA 1
ATOM 713 C C . ARG A 1 91 ? -6.234 0.872 15.837 1.00 63.09 91 ARG A C 1
ATOM 715 O O . ARG A 1 91 ? -6.762 0.639 16.945 1.00 63.09 91 ARG A O 1
#

Secondary structure (DSSP, 8-state):
-GGG--SEEEEEEEETTEEEEEEEE--HHHHHHHHHHHHHHTS-TT--SS-HHHHHHHHHHHHHTT-SHHHHHHHHHHHHHHHTGGGGGG-

Radius of gyration: 15.53 Å; Cα contacts (8 Å, |Δi|>4): 97; chains: 1; bounding box: 34×25×40 Å

pLDDT: mean 76.32, std 8.82, range [55.38, 87.12]

Mean predicted aligned error: 7.91 Å

Foldseek 3Di:
DVLLFAQKAWDWDDDPNDTDTAIDGDDRVVSVVVSVVQLVVLDDPPDPDDDPVVVSVVQVVCVVVCNHRSNVVSVVRVVSNVVNVVCNVVD

Nearest PDB structures (foldseek):
  5mmm-assembly1_g  TM=8.775E-01  e=6.661E-10  Spinacia oleracea
  5x8r-assembly1_g  TM=8.687E-01  e=4.640E-09  Spinacia oleracea
  6buw-assembly1_QG  TM=8.495E-01  e=1.738E-07  Thermus thermophilus HB8
  6zsb-assembly1_AF  TM=9.258E-01  e=6.510E-06  Homo sapiens
  7pnu-assembly1_F  TM=9.098E-01  e=1.243E-05  Mus musculus

InterPro domains:
  IPR000235 Small ribosomal subunit protein uS7 [PIRSF002122] (6-91)
  IPR023798 Small ribosomal subunit protein uS7 domain [PF00177] (2-85)
  IPR036823 Small ribosomal subunit protein uS7 domain superfamily [G3DSA:1.10.455.10] (1-91)
  IPR036823 Small ribosomal subunit protein uS7 domain superfamily [SSF47973] (4-91)